Protein AF-A0A838MW37-F1 (afdb_monomer_lite)

Radius of gyration: 20.92 Å; chains: 1; bounding box: 50×25×62 Å

Foldseek 3Di:
DDPQLLLLLVQLVPHDWDDDPQWIWGADPPDRDIWIAGLVVRDIPDPVCVVPVDNGSNNSNVVNNVCVVVVHDDDDRDDDDDDDDPVVVVVVCVVCVVVVVVVD

Secondary structure (DSSP, 8-state):
--HHHHHHHHHHHHS--EEETTEEEEE-SSSS-EEEEETTTTEE-SHHHHHH-S--HHHHHHHHHHHHHTTPPPPPPPPPPP----HHHHHHHHHHHHHHHHT-

Structure (mmCIF, N/CA/C/O backbone):
data_AF-A0A838MW37-F1
#
_entry.id   AF-A0A838MW37-F1
#
loop_
_atom_site.group_PDB
_atom_site.id
_atom_site.type_symbol
_atom_site.label_atom_id
_atom_site.label_alt_id
_atom_site.label_comp_id
_atom_site.label_asym_id
_atom_site.label_entity_id
_atom_site.label_seq_id
_atom_site.pdbx_PDB_ins_code
_atom_site.Cartn_x
_atom_site.Cartn_y
_atom_site.Cartn_z
_atom_site.occupancy
_atom_site.B_iso_or_equiv
_atom_site.auth_seq_id
_atom_site.auth_comp_id
_atom_site.auth_asym_id
_atom_site.auth_atom_id
_atom_site.pdbx_PDB_model_num
ATOM 1 N N . MET A 1 1 ? -10.431 3.651 -13.393 1.00 61.78 1 MET A N 1
ATOM 2 C CA . MET A 1 1 ? -9.735 3.575 -12.095 1.00 61.78 1 MET A CA 1
ATOM 3 C C . MET A 1 1 ? -8.298 4.048 -12.240 1.00 61.78 1 MET A C 1
ATOM 5 O O . MET A 1 1 ? -7.720 3.890 -13.312 1.00 61.78 1 MET A O 1
ATOM 9 N N . ASN A 1 2 ? -7.735 4.672 -11.203 1.00 84.31 2 ASN A N 1
ATOM 10 C CA . ASN A 1 2 ? -6.337 5.134 -11.199 1.00 84.31 2 ASN A CA 1
ATOM 11 C C . ASN A 1 2 ? -5.386 4.006 -10.730 1.00 84.31 2 ASN A C 1
ATOM 13 O O . ASN A 1 2 ? -5.790 3.095 -10.015 1.00 84.31 2 ASN A O 1
ATOM 17 N N . SER A 1 3 ? -4.093 4.078 -11.067 1.00 87.75 3 SER A N 1
ATOM 18 C CA . SER A 1 3 ? -3.062 3.104 -10.660 1.00 87.75 3 SER A CA 1
ATOM 19 C C . SER A 1 3 ? -3.001 2.886 -9.140 1.00 87.75 3 SER A C 1
ATOM 21 O O . SER A 1 3 ? -2.748 1.771 -8.684 1.00 87.75 3 SER A O 1
ATOM 23 N N . ARG A 1 4 ? -3.249 3.931 -8.334 1.00 91.56 4 ARG A N 1
ATOM 24 C CA . ARG A 1 4 ? -3.287 3.831 -6.861 1.00 91.56 4 ARG A CA 1
ATOM 25 C C . ARG A 1 4 ? -4.495 3.043 -6.354 1.00 91.56 4 ARG A C 1
ATOM 27 O O . ARG A 1 4 ? -4.350 2.256 -5.425 1.00 91.56 4 ARG A O 1
ATOM 34 N N . GLU A 1 5 ? -5.642 3.244 -6.986 1.00 92.69 5 GLU A N 1
ATOM 35 C CA . GLU A 1 5 ? -6.912 2.602 -6.656 1.00 92.69 5 GLU A CA 1
ATOM 36 C C . GLU A 1 5 ? -6.869 1.108 -6.997 1.00 92.69 5 GLU A C 1
ATOM 38 O O . GLU A 1 5 ? -7.075 0.288 -6.107 1.00 92.69 5 GLU A O 1
ATOM 43 N N . ASN A 1 6 ? -6.443 0.745 -8.216 1.00 91.88 6 ASN A N 1
ATOM 44 C CA . ASN A 1 6 ? -6.265 -0.660 -8.621 1.00 91.88 6 ASN A CA 1
ATOM 45 C C . ASN A 1 6 ? -5.304 -1.402 -7.682 1.00 91.88 6 ASN A C 1
ATOM 47 O O . ASN A 1 6 ? -5.559 -2.523 -7.258 1.00 91.88 6 ASN A O 1
ATOM 51 N N . LYS A 1 7 ? -4.195 -0.758 -7.292 1.00 92.06 7 LYS A N 1
ATOM 52 C CA . LYS A 1 7 ? -3.267 -1.346 -6.315 1.00 92.06 7 LYS A CA 1
ATOM 53 C C . LYS A 1 7 ? -3.892 -1.493 -4.929 1.00 92.06 7 LYS A C 1
ATOM 55 O O . LYS A 1 7 ? -3.531 -2.425 -4.219 1.00 92.06 7 LYS A O 1
ATOM 60 N N . GLY A 1 8 ? -4.778 -0.583 -4.531 1.00 94.12 8 GLY A N 1
ATOM 61 C CA . GLY A 1 8 ? -5.534 -0.692 -3.285 1.00 94.12 8 GLY A CA 1
ATOM 62 C C . GLY A 1 8 ? -6.488 -1.884 -3.305 1.00 94.12 8 GLY A C 1
ATOM 63 O O . GLY A 1 8 ? -6.469 -2.688 -2.377 1.00 94.12 8 GLY A O 1
ATOM 64 N N . LEU A 1 9 ? -7.235 -2.051 -4.398 1.00 93.31 9 LEU A N 1
ATOM 65 C CA . LEU A 1 9 ? -8.122 -3.192 -4.633 1.00 93.31 9 LEU A CA 1
ATOM 66 C C . LEU A 1 9 ? -7.366 -4.529 -4.571 1.00 93.31 9 LEU A C 1
ATOM 68 O O . LEU A 1 9 ? -7.793 -5.459 -3.884 1.00 93.31 9 LEU A O 1
ATOM 72 N N . ALA A 1 10 ? -6.195 -4.597 -5.209 1.00 92.50 10 ALA A N 1
AT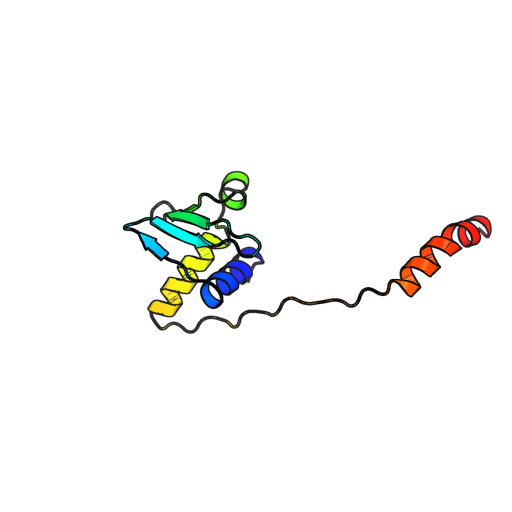OM 73 C CA . ALA A 1 10 ? -5.330 -5.770 -5.161 1.00 92.50 10 ALA A CA 1
ATOM 74 C C . ALA A 1 10 ? -4.851 -6.089 -3.731 1.00 92.50 10 ALA A C 1
ATOM 76 O O . ALA A 1 10 ? -4.803 -7.256 -3.350 1.00 92.50 10 ALA A O 1
ATOM 77 N N . ILE A 1 11 ? -4.512 -5.079 -2.918 1.00 94.00 11 ILE A N 1
ATOM 78 C CA . ILE A 1 11 ? -4.128 -5.286 -1.509 1.00 94.00 11 ILE A CA 1
ATOM 79 C C . ILE A 1 11 ? -5.324 -5.796 -0.695 1.00 94.00 11 ILE A C 1
ATOM 81 O O . ILE A 1 11 ? -5.174 -6.756 0.052 1.00 94.00 11 ILE A O 1
ATOM 85 N N . ALA A 1 12 ? -6.509 -5.203 -0.860 1.00 93.31 12 ALA A N 1
ATOM 86 C CA . ALA A 1 12 ? -7.717 -5.629 -0.149 1.00 93.31 12 ALA A CA 1
ATOM 87 C C . ALA A 1 12 ? -8.110 -7.084 -0.473 1.00 93.31 12 ALA A C 1
ATOM 89 O O . ALA A 1 12 ? -8.605 -7.814 0.388 1.00 93.31 12 ALA A O 1
ATOM 90 N N . SER A 1 13 ? -7.869 -7.509 -1.716 1.00 89.75 13 SER A N 1
ATOM 91 C CA . SER A 1 13 ? -8.201 -8.851 -2.205 1.00 89.75 13 SER A CA 1
ATOM 92 C C . SER A 1 13 ? -7.172 -9.905 -1.796 1.00 89.75 13 SER A C 1
ATOM 94 O O . SER A 1 13 ? -7.549 -11.008 -1.413 1.00 89.75 13 SER A O 1
ATOM 96 N N . ASN A 1 14 ? -5.879 -9.573 -1.856 1.00 89.00 14 ASN A N 1
ATOM 97 C CA . ASN A 1 14 ? -4.792 -10.549 -1.729 1.00 89.00 14 ASN A CA 1
ATOM 98 C C . ASN A 1 14 ? -4.058 -10.507 -0.383 1.00 89.00 14 ASN A C 1
ATOM 100 O O . ASN A 1 14 ? -3.088 -11.241 -0.196 1.00 89.00 14 ASN A O 1
ATOM 104 N N . SER A 1 15 ? -4.409 -9.603 0.532 1.00 89.94 15 SER A N 1
ATOM 105 C CA . SER A 1 15 ? -3.645 -9.406 1.765 1.00 89.94 15 SER A CA 1
ATOM 106 C C . SER A 1 15 ? -4.515 -9.253 3.002 1.00 89.94 15 SER A C 1
ATOM 108 O O . SER A 1 15 ? -5.618 -8.715 2.965 1.00 89.94 15 SER A O 1
ATOM 110 N N . GLU A 1 16 ? -3.962 -9.695 4.129 1.00 92.50 16 GLU A N 1
ATOM 111 C CA . GLU A 1 16 ? -4.593 -9.567 5.434 1.00 92.50 16 GLU A CA 1
ATOM 112 C C . GLU A 1 16 ? -4.314 -8.184 6.039 1.00 92.50 16 GLU A C 1
ATOM 114 O O . GLU A 1 16 ? -3.173 -7.815 6.371 1.00 92.50 16 GLU A O 1
ATOM 119 N N . ILE A 1 17 ? -5.390 -7.413 6.168 1.00 94.81 17 ILE A N 1
ATOM 120 C CA . ILE A 1 17 ? -5.413 -6.102 6.806 1.00 94.81 17 ILE A CA 1
ATOM 121 C C . ILE A 1 17 ? -5.952 -6.296 8.220 1.00 94.81 17 ILE A C 1
ATOM 123 O O . ILE A 1 17 ? -7.016 -6.878 8.409 1.00 94.81 17 ILE A O 1
ATOM 127 N N . THR A 1 18 ? -5.222 -5.792 9.211 1.00 94.88 18 THR A N 1
ATOM 128 C CA . THR A 1 18 ? -5.603 -5.900 10.623 1.00 94.88 18 THR A CA 1
ATOM 129 C C . THR A 1 18 ? -5.971 -4.530 11.180 1.00 94.88 18 THR A C 1
ATOM 131 O O . THR A 1 18 ? -5.482 -3.505 10.699 1.00 94.88 18 THR A O 1
ATOM 134 N N . ARG A 1 19 ? -6.840 -4.496 12.194 1.00 94.25 19 ARG A N 1
ATOM 135 C CA . ARG A 1 19 ? -7.299 -3.261 12.841 1.00 94.25 19 ARG A CA 1
ATOM 136 C C . ARG A 1 19 ? -7.068 -3.319 14.345 1.00 94.25 19 ARG A C 1
ATOM 138 O O . ARG A 1 19 ? -7.525 -4.247 15.003 1.00 94.25 19 ARG A O 1
ATOM 145 N N . GLU A 1 20 ? -6.441 -2.279 14.881 1.00 92.88 20 GLU A N 1
ATOM 146 C CA . GLU A 1 20 ? -6.224 -2.071 16.312 1.00 92.88 20 GLU A CA 1
ATOM 147 C C . GLU A 1 20 ? -6.827 -0.717 16.715 1.00 92.88 20 GLU A C 1
ATOM 149 O O . GLU A 1 20 ? -6.272 0.354 16.460 1.00 92.88 20 GLU A O 1
ATOM 154 N N . GLY A 1 21 ? -8.029 -0.751 17.300 1.00 90.81 21 GLY A N 1
ATOM 155 C CA . GLY A 1 21 ? -8.772 0.459 17.656 1.00 90.81 21 GLY A CA 1
ATOM 156 C C . GLY A 1 21 ? -9.128 1.303 16.427 1.00 90.81 21 GLY A C 1
ATOM 157 O O . GLY A 1 21 ? -9.989 0.919 15.629 1.00 90.81 21 GLY A O 1
ATOM 158 N N . ASN A 1 22 ? -8.484 2.464 16.287 1.00 91.00 22 ASN A N 1
ATOM 159 C CA . ASN A 1 22 ? -8.684 3.370 15.150 1.00 91.00 22 ASN A CA 1
ATOM 160 C C . ASN A 1 22 ? -7.602 3.265 14.063 1.00 91.00 22 ASN A C 1
ATOM 162 O O . ASN A 1 22 ? -7.724 3.886 13.007 1.00 91.00 22 ASN A O 1
ATOM 166 N N . ILE A 1 23 ? -6.547 2.492 14.320 1.00 95.19 23 ILE A N 1
ATOM 167 C CA . ILE A 1 23 ? -5.412 2.351 13.414 1.00 95.19 23 ILE A CA 1
ATOM 168 C C . ILE A 1 23 ? -5.546 1.034 12.658 1.00 95.19 23 ILE A C 1
ATOM 170 O O . ILE A 1 23 ? -5.752 -0.033 13.235 1.00 95.19 23 ILE A O 1
ATOM 174 N N . TRP A 1 24 ? -5.408 1.118 11.344 1.00 96.62 24 TRP A N 1
ATOM 175 C CA . TRP A 1 24 ? -5.378 -0.021 10.444 1.00 96.62 24 TRP A CA 1
ATOM 176 C C . TRP A 1 24 ? -3.945 -0.308 10.031 1.00 96.62 24 TRP A C 1
ATOM 178 O O . TRP A 1 24 ? -3.207 0.595 9.642 1.00 96.62 24 TRP A O 1
ATOM 188 N N . THR A 1 25 ? -3.560 -1.575 10.066 1.00 96.94 25 THR A N 1
ATOM 189 C CA . THR A 1 25 ? -2.242 -2.018 9.634 1.00 96.94 25 THR A CA 1
ATOM 190 C C . THR A 1 25 ? -2.364 -2.716 8.287 1.00 96.94 25 THR A C 1
ATOM 192 O O . THR A 1 25 ? -2.841 -3.849 8.194 1.00 96.94 25 THR A O 1
ATOM 195 N N . VAL A 1 26 ? -1.882 -2.046 7.241 1.00 97.00 26 VAL A N 1
ATOM 196 C CA . VAL A 1 26 ? -1.957 -2.507 5.850 1.00 97.00 26 VAL A CA 1
ATOM 197 C C . VAL A 1 26 ? -0.569 -2.945 5.370 1.00 97.00 26 VAL A C 1
ATOM 199 O O . VAL A 1 26 ? 0.387 -2.172 5.490 1.00 97.00 26 VAL A O 1
ATOM 202 N N . PRO A 1 27 ? -0.406 -4.160 4.820 1.00 96.69 27 PRO A N 1
ATOM 203 C CA . PRO A 1 27 ? 0.871 -4.599 4.273 1.00 96.69 27 PRO A CA 1
ATOM 204 C C . PRO A 1 27 ? 1.214 -3.908 2.947 1.00 96.69 27 PRO A C 1
ATOM 206 O O . PRO A 1 27 ? 0.356 -3.468 2.181 1.00 96.69 27 PRO A O 1
ATOM 209 N N . SER A 1 28 ? 2.510 -3.839 2.662 1.00 93.94 28 SER A N 1
ATOM 210 C CA . SER A 1 28 ? 3.037 -3.421 1.371 1.00 93.94 28 SER A CA 1
ATOM 211 C C . SER A 1 28 ? 2.819 -4.509 0.318 1.00 93.94 28 SER A C 1
ATOM 213 O O . SER A 1 28 ? 3.059 -5.684 0.559 1.00 93.94 28 SER A O 1
ATOM 215 N N . GLN A 1 29 ? 2.451 -4.106 -0.899 1.00 89.62 29 GLN A N 1
ATOM 216 C CA . GLN A 1 29 ? 2.283 -5.030 -2.030 1.00 89.62 29 GLN A CA 1
ATOM 217 C C . GLN A 1 29 ? 3.601 -5.676 -2.508 1.00 89.62 29 GLN A C 1
ATOM 219 O O . GLN A 1 29 ? 3.579 -6.728 -3.132 1.00 89.62 29 GLN A O 1
ATOM 224 N N . SER A 1 30 ? 4.748 -5.027 -2.283 1.00 87.44 30 SER A N 1
ATOM 225 C CA . SER A 1 30 ? 6.042 -5.443 -2.854 1.00 87.44 30 SER A CA 1
ATOM 226 C C . SER A 1 30 ? 7.107 -5.763 -1.807 1.00 87.44 30 SER A C 1
ATOM 228 O O . SER A 1 30 ? 8.244 -6.056 -2.161 1.00 87.44 30 SER A O 1
ATOM 230 N N . SER A 1 31 ? 6.789 -5.631 -0.521 1.00 91.50 31 SER A N 1
ATOM 231 C CA . SER A 1 31 ? 7.736 -5.859 0.570 1.00 91.50 31 SER A CA 1
ATOM 232 C C . SER A 1 31 ? 7.015 -6.371 1.810 1.00 91.50 31 SER A C 1
ATOM 234 O O . SER A 1 31 ? 5.803 -6.257 1.920 1.00 91.50 31 SER A O 1
ATOM 236 N N . SER A 1 32 ? 7.763 -6.883 2.785 1.00 92.12 32 SER A N 1
ATOM 237 C CA . SER A 1 32 ? 7.222 -7.321 4.080 1.00 92.12 32 SER A CA 1
ATOM 238 C C . SER A 1 32 ? 6.857 -6.168 5.029 1.00 92.12 32 SER A C 1
ATOM 240 O O . SER A 1 32 ? 6.438 -6.404 6.161 1.00 92.12 32 SER A O 1
ATOM 242 N N . LYS A 1 33 ? 7.028 -4.908 4.604 1.00 95.19 33 LYS A N 1
ATOM 243 C CA . LYS A 1 33 ? 6.717 -3.735 5.430 1.00 95.19 33 LYS A CA 1
ATOM 244 C C . LYS A 1 33 ? 5.209 -3.595 5.605 1.00 95.19 33 LYS A C 1
ATOM 246 O O . LYS A 1 33 ? 4.446 -3.861 4.679 1.00 95.19 33 LYS A O 1
ATOM 251 N N . ARG A 1 34 ? 4.793 -3.108 6.770 1.00 96.25 34 ARG A N 1
ATOM 252 C CA . ARG A 1 34 ? 3.402 -2.755 7.068 1.00 96.25 34 ARG A CA 1
ATOM 253 C C . ARG A 1 34 ? 3.313 -1.267 7.382 1.00 96.25 34 ARG A C 1
ATOM 255 O O . ARG A 1 34 ? 4.258 -0.689 7.917 1.00 96.25 34 ARG A O 1
ATOM 262 N N . TYR A 1 35 ? 2.194 -0.657 7.020 1.00 96.56 35 TYR A N 1
ATOM 263 C CA . TYR A 1 35 ? 1.937 0.765 7.194 1.00 96.56 35 TYR A CA 1
ATOM 264 C C . TYR A 1 35 ? 0.694 0.971 8.047 1.00 96.56 35 TYR A C 1
ATOM 266 O O . TYR A 1 35 ? -0.309 0.281 7.872 1.00 96.56 35 TYR A O 1
ATOM 274 N N . ALA A 1 36 ? 0.779 1.942 8.950 1.00 96.88 36 ALA A N 1
ATOM 275 C CA . ALA A 1 36 ? -0.332 2.380 9.770 1.00 96.88 36 ALA A CA 1
ATOM 276 C C . ALA A 1 36 ? -1.180 3.369 8.968 1.00 96.88 36 ALA A C 1
ATOM 278 O O . ALA A 1 36 ? -0.653 4.276 8.312 1.00 96.88 36 ALA A O 1
ATOM 279 N N . VAL A 1 37 ? -2.491 3.187 9.015 1.00 97.06 37 VAL A N 1
ATOM 280 C CA . VAL A 1 37 ? -3.466 4.033 8.341 1.00 97.06 37 VAL A CA 1
ATOM 281 C C . VAL A 1 37 ? -4.545 4.428 9.334 1.00 97.06 37 VAL A C 1
ATOM 283 O O . VAL A 1 37 ? -5.135 3.580 9.998 1.00 97.06 37 VAL A O 1
ATOM 286 N N . ASP A 1 38 ? -4.813 5.722 9.412 1.00 95.12 38 ASP A N 1
ATOM 287 C CA . ASP A 1 38 ? -5.914 6.286 10.177 1.00 95.12 38 ASP A CA 1
ATOM 288 C C . ASP A 1 38 ? -6.951 6.833 9.190 1.00 95.12 38 ASP A C 1
ATOM 290 O O . ASP A 1 38 ? -6.686 7.791 8.456 1.00 95.12 38 ASP A O 1
ATOM 294 N N . LEU A 1 39 ? -8.126 6.200 9.152 1.00 90.88 39 LEU A N 1
ATOM 295 C CA . LEU A 1 39 ? -9.224 6.608 8.273 1.00 90.88 39 LEU A CA 1
ATOM 296 C C . LEU A 1 39 ? -9.875 7.922 8.711 1.00 90.88 39 LEU A C 1
ATOM 298 O O . LEU A 1 39 ? -10.290 8.697 7.853 1.00 90.88 39 LEU A O 1
ATOM 302 N N . PHE A 1 40 ? -9.954 8.189 10.018 1.00 90.25 40 PHE A N 1
ATOM 303 C CA . PHE A 1 40 ? -10.556 9.423 10.529 1.00 90.25 40 PHE A CA 1
ATOM 304 C C . PHE A 1 40 ? -9.718 10.628 10.127 1.00 90.25 40 PHE A C 1
ATOM 306 O O . PHE A 1 40 ? -10.243 11.630 9.646 1.00 90.25 40 PHE A O 1
ATOM 313 N N . LEU A 1 41 ? -8.399 10.509 10.271 1.00 92.00 41 LEU A N 1
ATOM 314 C CA . LEU A 1 41 ? -7.467 11.557 9.868 1.00 92.00 41 LEU A CA 1
ATOM 315 C C . LEU A 1 41 ? -7.148 11.528 8.367 1.00 92.00 41 LEU A C 1
ATOM 317 O O . LEU A 1 41 ? -6.487 12.444 7.883 1.00 92.00 41 LEU A O 1
ATOM 321 N N . ASN A 1 42 ? -7.598 10.502 7.634 1.00 92.69 42 ASN A N 1
ATOM 322 C CA . ASN A 1 42 ? -7.204 10.216 6.251 1.00 92.69 42 ASN A CA 1
ATOM 323 C C . ASN A 1 42 ? -5.675 10.239 6.059 1.00 92.69 42 ASN A C 1
ATOM 325 O O . ASN A 1 42 ? -5.163 10.800 5.090 1.00 92.69 42 ASN A O 1
ATOM 329 N N . LYS A 1 43 ? -4.933 9.641 6.999 1.00 95.00 43 LYS A N 1
ATOM 330 C CA . LYS A 1 43 ? -3.463 9.630 7.008 1.00 95.00 43 LYS A CA 1
ATOM 331 C C . LYS A 1 43 ? -2.915 8.223 6.875 1.00 95.00 43 LYS A C 1
ATOM 333 O O . LYS A 1 43 ? -3.447 7.280 7.447 1.00 95.00 43 LYS A O 1
ATOM 338 N N . CYS A 1 44 ? -1.800 8.096 6.164 1.00 96.31 44 CYS A N 1
ATOM 339 C CA . CYS A 1 44 ? -1.045 6.853 6.059 1.00 96.31 44 CYS A CA 1
ATOM 340 C C . CYS A 1 44 ? 0.436 7.107 6.357 1.00 96.31 44 CYS A C 1
ATOM 342 O O . CYS A 1 44 ? 0.983 8.126 5.945 1.00 96.31 44 CYS A O 1
ATOM 344 N N . SER A 1 45 ? 1.101 6.164 7.029 1.00 96.88 45 SER A N 1
ATOM 345 C CA . SER A 1 45 ? 2.540 6.229 7.317 1.00 96.88 45 SER A CA 1
ATOM 346 C C . SER A 1 45 ? 3.442 5.833 6.137 1.00 96.88 45 SER A C 1
ATOM 348 O O . SER A 1 45 ? 4.653 5.685 6.307 1.00 96.88 45 SER A O 1
ATOM 350 N N . CYS A 1 46 ? 2.887 5.610 4.941 1.00 95.69 46 CYS A N 1
ATOM 351 C CA . CYS A 1 46 ? 3.677 5.209 3.782 1.00 95.69 46 CYS A CA 1
ATOM 352 C C . CYS A 1 46 ? 4.394 6.398 3.108 1.00 95.69 46 CYS A C 1
ATOM 354 O O . CYS A 1 46 ? 3.876 7.516 3.124 1.00 95.69 46 CYS A O 1
ATOM 356 N N . PRO A 1 47 ? 5.535 6.156 2.432 1.00 95.00 47 PRO A N 1
ATOM 357 C CA . PRO A 1 47 ? 6.270 7.208 1.723 1.00 95.00 47 PRO A CA 1
ATOM 358 C C . PRO A 1 47 ? 5.440 7.938 0.653 1.00 95.00 47 PRO A C 1
ATOM 360 O O . PRO A 1 47 ? 5.480 9.157 0.585 1.00 95.00 47 PRO A O 1
ATOM 363 N N . ASP A 1 48 ? 4.613 7.213 -0.115 1.00 93.44 48 ASP A N 1
ATOM 364 C CA . ASP A 1 48 ? 3.744 7.799 -1.160 1.00 93.44 48 ASP A CA 1
ATOM 365 C C . ASP A 1 48 ? 2.791 8.861 -0.586 1.00 93.44 48 ASP A C 1
ATOM 367 O O . ASP A 1 48 ? 2.567 9.895 -1.211 1.00 93.44 48 ASP A O 1
ATOM 371 N N . PHE A 1 49 ? 2.267 8.641 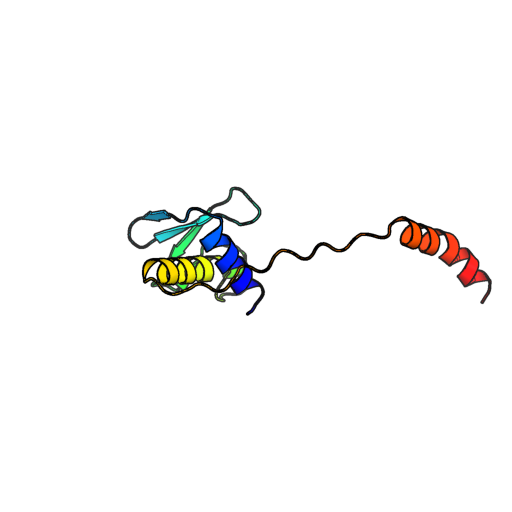0.626 1.00 95.31 49 PHE A N 1
ATOM 372 C CA . PHE A 1 49 ? 1.429 9.627 1.306 1.00 95.31 49 PHE A CA 1
ATOM 373 C C . PHE A 1 49 ? 2.254 10.801 1.843 1.00 95.31 49 PHE A C 1
ATOM 375 O O . PHE A 1 49 ? 1.819 11.942 1.728 1.00 95.31 49 PHE A O 1
ATOM 382 N N . ALA A 1 50 ? 3.439 10.540 2.400 1.00 94.44 50 ALA A N 1
ATOM 383 C CA . ALA A 1 50 ? 4.318 11.588 2.917 1.00 94.44 50 ALA A CA 1
ATOM 384 C C . ALA A 1 50 ? 4.778 12.566 1.820 1.00 94.44 50 ALA A C 1
ATOM 386 O O . ALA A 1 50 ? 4.865 13.763 2.072 1.00 94.44 50 ALA A O 1
ATOM 387 N N . GLU A 1 51 ? 5.035 12.066 0.611 1.00 94.00 51 GLU A N 1
ATOM 388 C CA . GLU A 1 51 ? 5.498 12.875 -0.522 1.00 94.00 51 GLU A CA 1
ATOM 389 C C . GLU A 1 51 ? 4.360 13.621 -1.227 1.00 94.00 51 GLU A C 1
ATOM 391 O O . GLU A 1 51 ? 4.525 14.777 -1.609 1.00 94.00 51 GLU A O 1
ATOM 396 N N . ASN A 1 52 ? 3.205 12.974 -1.410 1.00 90.94 52 ASN A N 1
ATOM 397 C CA . ASN A 1 52 ? 2.134 13.514 -2.253 1.00 90.94 52 ASN A CA 1
ATOM 398 C C . ASN A 1 52 ? 0.963 14.112 -1.461 1.00 90.94 52 ASN A C 1
ATOM 400 O O . ASN A 1 52 ? 0.150 14.820 -2.049 1.00 90.94 52 ASN A O 1
ATOM 404 N N . ALA A 1 53 ? 0.826 13.796 -0.167 1.00 89.81 53 ALA A N 1
ATOM 405 C CA . ALA A 1 53 ? -0.314 14.163 0.686 1.00 89.81 53 ALA A CA 1
ATOM 406 C C . ALA A 1 53 ? -1.699 13.840 0.074 1.00 89.81 53 ALA A C 1
ATOM 408 O O . ALA A 1 53 ? -2.706 14.475 0.382 1.00 89.81 53 ALA A O 1
ATOM 409 N N . GLN A 1 54 ? -1.752 12.838 -0.807 1.00 90.69 54 GLN A N 1
ATOM 410 C CA . GLN A 1 54 ? -2.948 12.373 -1.512 1.00 90.69 54 GLN A CA 1
ATOM 411 C C . GLN A 1 54 ? -3.322 10.958 -1.065 1.00 90.69 54 GLN A C 1
ATOM 413 O O . GLN A 1 54 ? -2.498 10.242 -0.494 1.00 90.69 54 GLN A O 1
ATOM 418 N N . ARG A 1 55 ? -4.553 10.518 -1.371 1.00 92.94 55 ARG A N 1
ATOM 419 C CA . ARG A 1 55 ? -5.001 9.141 -1.097 1.00 92.94 55 ARG A CA 1
ATOM 420 C C . ARG A 1 55 ? -4.043 8.136 -1.745 1.00 92.94 55 ARG A C 1
ATOM 422 O O . ARG A 1 55 ? -3.947 8.028 -2.967 1.00 92.94 55 ARG A O 1
ATOM 429 N N . CYS A 1 56 ? -3.306 7.421 -0.902 1.00 95.62 56 CYS A N 1
ATOM 430 C CA . CYS A 1 56 ? -2.383 6.380 -1.323 1.00 95.62 56 CYS A CA 1
ATOM 431 C C . CYS A 1 56 ? -3.123 5.047 -1.494 1.00 95.62 56 CYS A C 1
ATOM 433 O O . CYS A 1 56 ? -4.258 4.871 -1.043 1.00 95.62 56 CYS A O 1
ATOM 435 N N . LYS A 1 57 ? -2.446 4.055 -2.077 1.00 95.31 57 LYS A N 1
ATOM 436 C CA . LYS A 1 57 ? -3.009 2.705 -2.258 1.00 95.31 57 LYS A CA 1
ATOM 437 C C . LYS A 1 57 ? -3.494 2.043 -0.957 1.00 95.31 57 LYS A C 1
ATOM 439 O O . LYS A 1 57 ? -4.410 1.237 -1.006 1.00 95.31 57 LYS A O 1
ATOM 444 N N . HIS A 1 58 ? -2.910 2.372 0.200 1.00 96.44 58 HIS A N 1
ATOM 445 C CA . HIS A 1 58 ? -3.302 1.766 1.481 1.00 96.44 58 HIS A CA 1
ATOM 446 C C . HIS A 1 58 ? -4.621 2.331 2.023 1.00 96.44 58 HIS A C 1
ATOM 448 O O . HIS A 1 58 ? -5.393 1.583 2.610 1.00 96.44 58 HIS A O 1
ATOM 454 N N . LEU A 1 59 ? -4.899 3.622 1.796 1.00 96.12 59 LEU A N 1
ATOM 455 C CA . LEU A 1 59 ? -6.201 4.215 2.122 1.00 96.12 59 LEU A CA 1
ATOM 456 C C . LEU A 1 59 ? -7.298 3.569 1.268 1.00 96.12 59 LEU A C 1
ATOM 458 O O . LEU A 1 59 ? -8.290 3.098 1.811 1.00 96.12 59 LEU A O 1
ATOM 462 N N . HIS A 1 60 ? -7.057 3.442 -0.041 1.00 95.50 60 HIS A N 1
ATOM 463 C CA . HIS A 1 60 ? -7.969 2.733 -0.940 1.00 95.50 60 HIS A CA 1
ATOM 464 C C . HIS A 1 60 ? -8.167 1.266 -0.550 1.00 95.50 60 HIS A C 1
ATOM 466 O O . HIS A 1 60 ? -9.284 0.768 -0.593 1.00 95.50 60 HIS A O 1
ATOM 472 N N . ALA A 1 61 ? -7.110 0.568 -0.125 1.00 95.88 61 ALA A N 1
ATOM 473 C CA . ALA A 1 61 ? -7.225 -0.823 0.307 1.00 95.88 61 ALA A CA 1
ATOM 474 C C . ALA A 1 61 ? -8.217 -0.997 1.467 1.00 95.88 61 ALA A C 1
ATOM 476 O O . ALA A 1 61 ? -8.985 -1.955 1.480 1.00 95.88 61 ALA A O 1
ATOM 477 N N . ILE A 1 62 ? -8.237 -0.064 2.420 1.00 95.75 62 ILE A N 1
ATOM 478 C CA . ILE A 1 62 ? -9.180 -0.128 3.539 1.00 95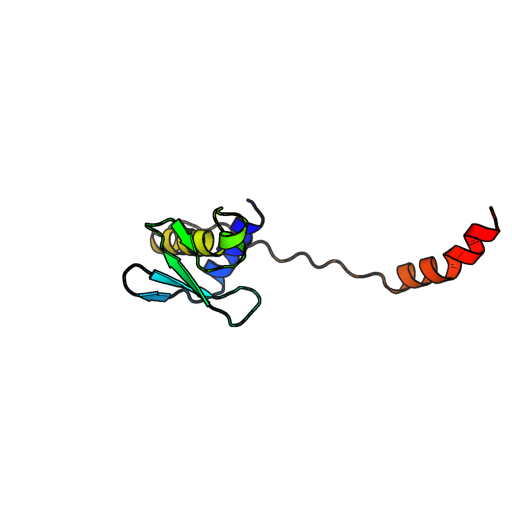.75 62 ILE A CA 1
ATOM 479 C C . ILE A 1 62 ? -10.591 0.265 3.095 1.00 95.75 62 ILE A C 1
ATOM 481 O O . ILE A 1 62 ? -11.552 -0.352 3.539 1.00 95.75 62 ILE A O 1
ATOM 485 N N . GLU A 1 63 ? -10.742 1.240 2.197 1.00 94.06 63 GLU A N 1
ATOM 486 C CA . GLU A 1 63 ? -12.053 1.564 1.615 1.00 94.06 63 GLU A CA 1
ATOM 487 C C . GLU A 1 63 ? -12.677 0.343 0.932 1.00 94.06 63 GLU A C 1
ATOM 489 O O . GLU A 1 63 ? -13.829 0.013 1.203 1.00 94.06 63 GLU A O 1
ATOM 494 N N . PHE A 1 64 ? -11.903 -0.367 0.108 1.00 94.50 64 PHE A N 1
ATOM 495 C CA . PHE A 1 64 ? -12.358 -1.592 -0.548 1.00 94.50 64 PHE A CA 1
ATOM 496 C C . PHE A 1 64 ? -12.615 -2.729 0.444 1.00 94.50 64 PHE A C 1
ATOM 498 O O . PHE A 1 64 ? -13.568 -3.485 0.272 1.00 94.50 64 PHE A O 1
ATOM 505 N N . LEU A 1 65 ? -11.816 -2.840 1.508 1.00 94.25 65 LEU A N 1
ATOM 506 C CA . LEU A 1 65 ? -12.079 -3.797 2.581 1.00 94.25 65 LEU A CA 1
ATOM 507 C C . LEU A 1 65 ? -13.444 -3.539 3.232 1.00 94.25 65 LEU A C 1
ATOM 509 O O . LEU A 1 65 ? -14.239 -4.465 3.360 1.00 94.25 65 LEU A O 1
ATOM 513 N N . LEU A 1 66 ? -13.736 -2.284 3.580 1.00 93.31 66 LEU A N 1
ATOM 514 C CA . LEU A 1 66 ? -15.007 -1.890 4.190 1.00 93.31 66 LEU A CA 1
ATOM 515 C C . LEU A 1 66 ? -16.191 -2.072 3.233 1.00 93.31 66 LEU A C 1
ATOM 517 O O . LEU A 1 66 ? -17.259 -2.496 3.663 1.00 93.31 66 LEU A O 1
ATOM 521 N N . GLN A 1 67 ? -16.010 -1.786 1.941 1.00 92.50 67 GLN A N 1
ATOM 522 C CA . GLN A 1 67 ? -17.022 -2.058 0.913 1.00 92.50 67 GLN A CA 1
ATOM 523 C C . GLN A 1 67 ? -17.312 -3.560 0.792 1.00 92.50 67 GLN A C 1
ATOM 525 O O . GLN A 1 67 ? -18.468 -3.965 0.711 1.00 92.50 67 GLN A O 1
ATOM 530 N N . ARG A 1 68 ? -16.278 -4.404 0.840 1.00 90.50 68 ARG A N 1
ATOM 531 C CA . ARG A 1 68 ? -16.451 -5.861 0.850 1.00 90.50 68 ARG A CA 1
ATOM 532 C C . ARG A 1 68 ? -17.190 -6.333 2.098 1.00 90.50 68 ARG A C 1
ATOM 534 O O . ARG A 1 68 ? -18.079 -7.170 2.001 1.00 90.50 68 ARG A O 1
ATOM 541 N N . GLU A 1 69 ? -16.825 -5.806 3.265 1.00 89.81 69 GLU A N 1
ATOM 542 C CA . GLU A 1 69 ? -17.471 -6.137 4.541 1.00 89.81 69 GLU A CA 1
ATOM 543 C C . GLU A 1 69 ? -18.938 -5.690 4.590 1.00 89.81 69 GLU A C 1
ATOM 545 O O . GLU A 1 69 ? -19.760 -6.372 5.198 1.00 89.81 69 GLU A O 1
ATOM 550 N N . SER A 1 70 ? -19.296 -4.594 3.913 1.00 92.06 70 SER A N 1
ATOM 551 C CA . SER A 1 70 ? -20.688 -4.149 3.786 1.00 92.06 70 SER A CA 1
ATOM 552 C C . SER A 1 70 ? -21.505 -4.938 2.755 1.00 92.06 70 SER A C 1
ATOM 554 O O . SER A 1 70 ? -22.700 -4.683 2.608 1.00 92.06 70 SER A O 1
ATOM 556 N N . GLY A 1 71 ? -20.892 -5.905 2.064 1.00 89.00 71 GLY A N 1
ATOM 557 C CA . GLY A 1 71 ? -21.546 -6.745 1.062 1.00 89.00 71 GLY A CA 1
ATO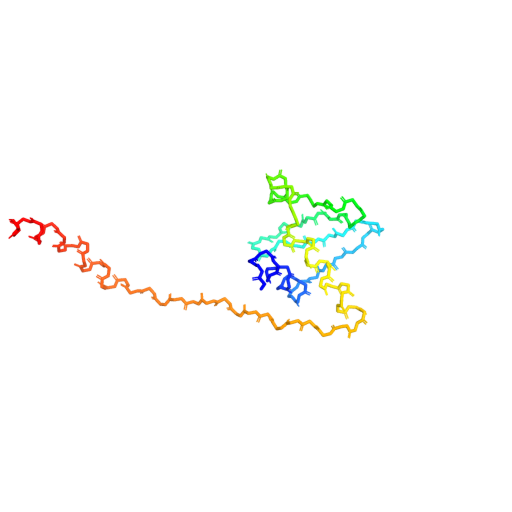M 558 C C . GLY A 1 71 ? -21.652 -6.108 -0.325 1.00 89.00 71 GLY A C 1
ATOM 559 O O . GLY A 1 71 ? -22.412 -6.605 -1.154 1.00 89.00 71 GLY A O 1
ATOM 560 N N . LEU A 1 72 ? -20.920 -5.022 -0.596 1.00 86.62 72 LEU A N 1
ATOM 561 C CA . LEU A 1 72 ? -20.828 -4.466 -1.944 1.00 86.62 72 LEU A CA 1
ATOM 562 C C . LEU A 1 72 ? -19.922 -5.338 -2.814 1.00 86.62 72 LEU A C 1
ATOM 564 O O . LEU A 1 72 ? -18.852 -5.782 -2.387 1.00 86.62 72 LEU A O 1
ATOM 568 N N . GLU A 1 73 ? -20.336 -5.544 -4.063 1.00 83.88 73 GLU A N 1
ATOM 569 C CA . GLU A 1 73 ? -19.491 -6.206 -5.048 1.00 83.88 73 GLU A CA 1
ATOM 570 C C . GLU A 1 73 ? -18.289 -5.323 -5.377 1.00 83.88 73 GLU A C 1
ATOM 572 O O . GLU A 1 73 ? -18.421 -4.171 -5.801 1.00 83.88 73 GLU A O 1
ATOM 577 N N . LEU A 1 74 ? -17.099 -5.882 -5.167 1.00 80.50 74 LEU A N 1
ATOM 578 C CA . LEU A 1 74 ? -15.864 -5.240 -5.566 1.00 80.50 74 LEU A CA 1
ATOM 579 C C . LEU A 1 74 ? -15.631 -5.427 -7.071 1.00 80.50 74 LEU A C 1
ATOM 581 O O . LEU A 1 74 ? -15.916 -6.498 -7.614 1.00 80.50 74 LEU A O 1
ATOM 585 N N . PRO A 1 75 ? -15.062 -4.421 -7.751 1.00 82.56 75 PRO A N 1
ATOM 586 C CA . PRO A 1 75 ? -14.606 -4.581 -9.122 1.00 82.56 75 PRO A CA 1
ATOM 587 C C . PRO A 1 75 ? -13.541 -5.681 -9.212 1.00 82.56 75 PRO A C 1
ATOM 589 O O . PRO A 1 75 ? -12.819 -5.950 -8.251 1.00 82.56 75 PRO A O 1
ATOM 592 N N . ALA A 1 76 ? -13.443 -6.326 -10.374 1.00 80.31 76 ALA A N 1
ATOM 593 C CA . ALA A 1 76 ? -12.434 -7.353 -10.604 1.00 80.31 76 ALA A CA 1
ATOM 594 C C . ALA A 1 76 ? -11.021 -6.744 -10.597 1.00 80.31 76 ALA A C 1
ATOM 596 O O . ALA A 1 76 ? -10.788 -5.703 -11.214 1.00 80.31 76 ALA A O 1
ATOM 597 N N . ASP A 1 77 ? -10.078 -7.412 -9.927 1.00 77.25 77 ASP A N 1
ATOM 598 C CA . ASP A 1 77 ? -8.663 -7.039 -9.972 1.00 77.25 77 ASP A CA 1
ATOM 599 C C . ASP A 1 77 ? -8.109 -7.273 -11.387 1.00 77.25 77 ASP A C 1
ATOM 601 O O . ASP A 1 77 ? -8.257 -8.356 -11.963 1.00 77.25 77 ASP A O 1
ATOM 605 N N . GLU A 1 78 ? -7.484 -6.250 -11.969 1.00 78.69 78 GLU A N 1
ATOM 606 C CA . GLU A 1 78 ? -6.898 -6.351 -13.302 1.00 78.69 78 GLU A CA 1
ATOM 607 C C . GLU A 1 78 ? -5.524 -7.032 -13.212 1.00 78.69 78 GLU A C 1
ATOM 609 O O . GLU A 1 78 ? -4.614 -6.513 -12.552 1.00 78.69 78 GLU A O 1
ATOM 614 N N . PRO A 1 79 ? -5.302 -8.161 -13.912 1.00 74.44 79 PRO A N 1
ATOM 615 C CA . PRO A 1 79 ? -4.019 -8.837 -13.861 1.00 74.44 79 PRO A CA 1
ATOM 616 C C . PRO A 1 79 ? -2.913 -7.949 -14.432 1.00 74.44 79 PRO A C 1
ATOM 618 O O . PRO A 1 79 ? -3.075 -7.232 -15.427 1.00 74.44 79 PRO A O 1
ATOM 621 N N . ARG A 1 80 ? -1.731 -8.037 -13.818 1.00 74.38 80 ARG A N 1
ATOM 622 C CA . ARG A 1 80 ? -0.550 -7.310 -14.282 1.00 74.38 80 ARG A CA 1
ATOM 623 C C . ARG A 1 80 ? -0.205 -7.740 -15.707 1.00 74.38 80 ARG A C 1
ATOM 625 O O . ARG A 1 80 ? 0.158 -8.890 -15.941 1.00 74.38 80 ARG A O 1
ATOM 632 N N . ARG A 1 81 ? -0.235 -6.791 -16.645 1.00 81.38 81 ARG A N 1
ATOM 633 C CA . ARG A 1 81 ? 0.220 -7.024 -18.022 1.00 81.38 81 ARG A CA 1
ATOM 634 C C . ARG A 1 81 ? 1.711 -7.362 -18.026 1.00 81.38 81 ARG A C 1
ATOM 636 O O . ARG A 1 81 ? 2.528 -6.569 -17.552 1.00 81.38 81 ARG A O 1
ATOM 643 N N . THR A 1 82 ? 2.062 -8.522 -18.566 1.00 81.56 82 THR A N 1
ATOM 644 C CA . THR A 1 82 ? 3.442 -8.912 -18.862 1.00 81.56 82 THR A CA 1
ATOM 645 C C . THR A 1 82 ? 3.674 -8.763 -20.362 1.00 81.56 82 THR A C 1
ATOM 647 O O . THR A 1 82 ? 2.883 -9.233 -21.175 1.00 81.56 82 THR A O 1
ATOM 650 N N . TYR A 1 83 ? 4.746 -8.068 -20.739 1.00 84.56 83 TYR A N 1
ATOM 651 C CA . TYR A 1 83 ? 5.137 -7.909 -22.139 1.00 84.56 83 TYR A CA 1
ATOM 652 C C . TYR A 1 83 ? 6.391 -8.749 -22.396 1.00 84.56 83 TYR A C 1
ATOM 654 O O . TYR A 1 83 ? 7.360 -8.612 -21.638 1.00 84.56 83 TYR A O 1
ATOM 662 N N . PRO A 1 84 ? 6.402 -9.619 -23.422 1.00 84.69 84 PRO A N 1
ATOM 663 C CA . PRO A 1 84 ? 7.589 -10.390 -23.758 1.00 84.69 84 PRO A CA 1
ATOM 664 C C . PRO A 1 84 ? 8.710 -9.444 -24.205 1.00 84.69 84 PRO A C 1
ATOM 666 O O . PRO A 1 84 ? 8.520 -8.598 -25.078 1.00 84.69 84 PRO A O 1
ATOM 669 N N . GLN A 1 85 ? 9.886 -9.586 -23.596 1.00 88.19 85 GLN A N 1
ATOM 670 C CA . GLN A 1 85 ? 11.071 -8.805 -23.948 1.00 88.19 85 GLN A CA 1
ATOM 671 C C . GLN A 1 85 ? 11.770 -9.461 -25.143 1.00 88.19 85 GLN A C 1
ATOM 673 O O . GLN A 1 85 ? 12.269 -10.583 -25.041 1.00 88.19 85 GLN A O 1
ATOM 678 N N . LYS A 1 86 ? 11.818 -8.771 -26.285 1.00 90.25 86 LYS A N 1
ATOM 679 C CA . LYS A 1 86 ? 12.495 -9.252 -27.497 1.00 90.25 86 LYS A CA 1
ATOM 680 C C . LYS A 1 86 ? 13.996 -8.937 -27.473 1.00 90.25 86 LYS A C 1
ATOM 682 O O . LYS A 1 86 ? 14.497 -8.155 -28.278 1.00 90.25 86 LYS A O 1
ATOM 687 N N . TRP A 1 87 ? 14.724 -9.569 -26.554 1.00 88.56 87 TRP A N 1
ATOM 688 C CA . TRP A 1 87 ? 16.158 -9.315 -26.354 1.00 88.56 87 TRP A CA 1
ATOM 689 C C . TRP A 1 87 ? 17.010 -9.518 -27.610 1.00 88.56 87 TRP A C 1
ATOM 691 O O . TRP A 1 87 ? 17.968 -8.784 -27.822 1.00 88.56 87 TRP A O 1
ATOM 701 N N . HIS A 1 88 ? 16.653 -10.483 -28.461 1.00 88.31 88 HIS A N 1
ATOM 702 C CA . HIS A 1 88 ? 17.388 -10.746 -29.697 1.00 88.31 88 HIS A CA 1
ATOM 703 C C . HIS A 1 88 ? 17.317 -9.570 -30.686 1.00 88.31 88 HIS A C 1
ATOM 705 O O . HIS A 1 88 ? 18.354 -9.119 -31.162 1.00 88.31 88 HIS A O 1
ATOM 711 N N . GLU A 1 89 ? 16.117 -9.034 -30.945 1.00 87.94 89 GLU A N 1
ATOM 712 C CA . GLU A 1 89 ? 15.930 -7.865 -31.822 1.00 87.94 89 GLU A CA 1
ATOM 713 C C . GLU A 1 89 ? 16.615 -6.618 -31.241 1.00 87.94 89 GLU A C 1
ATOM 715 O O . GLU A 1 89 ? 17.284 -5.889 -31.969 1.00 87.94 89 GLU A O 1
ATOM 720 N N . TYR A 1 90 ? 16.508 -6.411 -29.923 1.00 85.88 90 TYR A N 1
ATOM 721 C CA . TYR A 1 90 ? 17.176 -5.311 -29.220 1.00 85.88 90 TYR A CA 1
ATOM 722 C C . TYR A 1 90 ? 18.707 -5.374 -29.372 1.00 85.88 90 TYR A C 1
ATOM 724 O O . TYR A 1 90 ? 19.333 -4.402 -29.793 1.00 85.88 90 TYR A O 1
ATOM 732 N N . ASN A 1 91 ? 19.307 -6.540 -29.112 1.00 89.25 91 ASN A N 1
ATOM 733 C CA . ASN A 1 91 ? 20.753 -6.736 -29.236 1.00 89.25 91 ASN A CA 1
ATOM 734 C C . ASN A 1 91 ? 21.236 -6.565 -30.684 1.00 89.25 91 ASN A C 1
ATOM 736 O O . ASN A 1 91 ? 22.308 -6.008 -30.907 1.00 89.25 91 ASN A O 1
ATOM 740 N N . LEU A 1 92 ? 20.454 -7.028 -31.668 1.00 87.62 92 LEU A N 1
ATOM 741 C CA . LEU A 1 92 ? 20.760 -6.846 -33.090 1.00 87.62 92 LEU A CA 1
ATOM 742 C C . LEU A 1 92 ? 20.727 -5.377 -33.518 1.00 87.62 92 LEU A C 1
ATOM 744 O O . LEU A 1 92 ? 21.556 -4.965 -34.327 1.00 87.62 92 LEU A O 1
ATOM 748 N N . ALA A 1 93 ? 19.781 -4.586 -33.012 1.00 82.94 93 ALA A N 1
ATOM 749 C CA . ALA A 1 93 ? 19.749 -3.154 -33.288 1.00 82.94 93 ALA A CA 1
ATOM 750 C C . ALA A 1 93 ? 20.996 -2.464 -32.708 1.00 82.94 93 ALA A C 1
ATOM 752 O O . ALA A 1 93 ? 21.695 -1.757 -33.430 1.00 82.94 93 ALA A O 1
ATOM 753 N N . GLN A 1 94 ? 21.331 -2.756 -31.448 1.00 80.56 94 GLN A N 1
ATOM 754 C CA . GLN A 1 94 ? 22.428 -2.105 -30.727 1.00 80.56 94 GLN A CA 1
ATOM 755 C C . GLN A 1 94 ? 23.821 -2.402 -31.322 1.00 80.56 94 GLN A C 1
ATOM 757 O O . GLN A 1 94 ? 24.709 -1.553 -31.287 1.00 80.56 94 GLN A O 1
ATOM 762 N N . THR A 1 95 ? 24.044 -3.588 -31.900 1.00 82.75 95 THR A N 1
ATOM 763 C CA . THR A 1 95 ? 25.324 -3.927 -32.555 1.00 82.75 95 THR A CA 1
ATOM 764 C C . THR A 1 95 ? 25.464 -3.326 -33.952 1.00 82.75 95 THR A C 1
ATOM 766 O O . THR A 1 95 ? 26.576 -3.001 -34.369 1.00 82.75 95 THR A O 1
ATOM 769 N N . ASN A 1 96 ? 24.351 -3.145 -34.666 1.00 80.00 96 ASN A N 1
ATOM 770 C CA . ASN A 1 96 ? 24.348 -2.637 -36.038 1.00 80.00 96 ASN A CA 1
ATOM 771 C C . ASN A 1 96 ? 24.170 -1.116 -36.130 1.00 80.00 96 ASN A C 1
ATOM 773 O O . ASN A 1 96 ? 24.370 -0.555 -37.205 1.00 80.00 96 ASN A O 1
ATOM 777 N N . GLU A 1 97 ? 23.831 -0.437 -35.030 1.00 76.25 97 GLU A N 1
ATOM 778 C CA . GLU A 1 97 ? 23.650 1.020 -34.985 1.00 76.25 97 GLU A CA 1
ATOM 779 C C . GLU A 1 97 ? 24.863 1.780 -35.530 1.00 76.25 97 GLU A C 1
ATOM 781 O O . GLU A 1 97 ? 24.714 2.628 -36.406 1.00 76.25 97 GLU A O 1
ATOM 786 N N . LYS A 1 98 ? 26.077 1.442 -35.073 1.00 75.94 98 LYS A N 1
ATOM 787 C CA . LYS A 1 98 ? 27.304 2.114 -35.531 1.00 75.94 98 LYS A CA 1
ATOM 788 C C . LYS A 1 98 ? 27.564 1.887 -37.021 1.00 75.94 98 LYS A C 1
ATOM 790 O O . LYS A 1 98 ? 27.978 2.814 -37.707 1.00 75.94 98 LYS A O 1
ATOM 795 N N . ALA A 1 99 ? 27.339 0.665 -37.503 1.00 78.25 99 ALA A N 1
ATOM 796 C CA . ALA A 1 99 ? 27.524 0.329 -38.911 1.00 78.25 99 ALA A CA 1
ATOM 797 C C . ALA A 1 99 ? 26.547 1.122 -39.789 1.00 78.25 99 ALA A C 1
ATOM 799 O O . ALA A 1 99 ? 26.975 1.78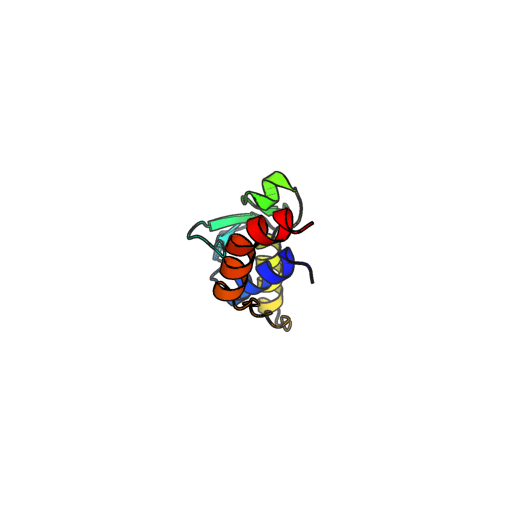1 -40.727 1.00 78.25 99 ALA A O 1
ATOM 800 N N . ARG A 1 100 ? 25.264 1.159 -39.412 1.00 77.81 100 ARG A N 1
ATOM 801 C CA . ARG A 1 100 ? 24.235 1.918 -40.136 1.00 77.81 100 ARG A CA 1
ATOM 802 C C . ARG A 1 100 ? 24.428 3.432 -40.072 1.00 77.81 100 ARG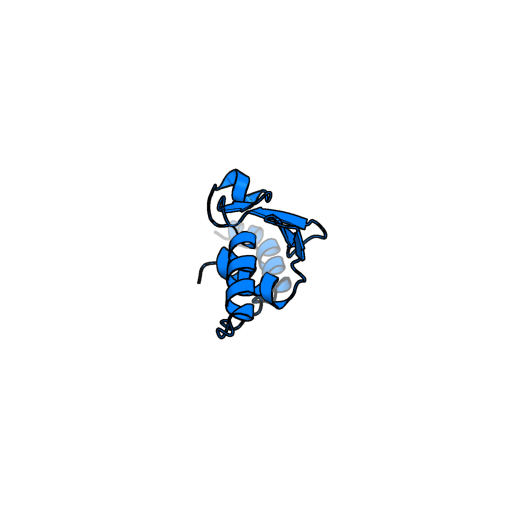 A C 1
ATOM 804 O O . ARG A 1 100 ? 24.109 4.113 -41.035 1.00 77.81 100 ARG A O 1
ATOM 811 N N . PHE A 1 101 ? 24.936 3.969 -38.962 1.00 77.81 101 PHE A N 1
ATOM 812 C CA . PHE A 1 101 ? 25.223 5.402 -38.837 1.00 77.81 101 PHE A CA 1
ATOM 813 C C . PHE A 1 101 ? 26.366 5.854 -39.755 1.00 77.81 101 PHE A C 1
ATOM 815 O O . PHE A 1 101 ? 26.328 6.963 -40.267 1.00 77.81 101 PHE A O 1
ATOM 822 N N . LEU A 1 102 ? 27.373 5.003 -39.971 1.00 80.31 102 LEU A N 1
ATOM 823 C CA . LEU A 1 102 ? 28.507 5.292 -40.858 1.00 80.31 102 LEU A CA 1
ATOM 824 C C . LEU A 1 102 ? 28.173 5.142 -42.355 1.00 80.31 102 LEU A C 1
ATOM 826 O O . LEU A 1 102 ? 28.985 5.532 -43.188 1.00 80.31 102 LEU A O 1
ATOM 830 N N . GLU A 1 103 ? 27.017 4.564 -42.691 1.00 78.81 103 GLU A N 1
ATOM 831 C CA . GLU A 1 103 ? 26.502 4.440 -44.065 1.00 78.81 103 GLU A CA 1
ATOM 832 C C . GLU A 1 103 ? 25.662 5.657 -44.520 1.00 78.81 103 GLU A C 1
ATOM 834 O O . GLU A 1 103 ? 25.227 5.687 -45.672 1.00 78.81 103 GLU A O 1
ATOM 839 N N . LEU A 1 104 ? 25.427 6.641 -43.639 1.00 64.88 104 LEU A N 1
ATOM 840 C CA . LEU A 1 104 ? 24.724 7.907 -43.915 1.00 64.88 104 LEU A CA 1
ATOM 841 C C . LEU A 1 104 ? 25.698 9.032 -44.288 1.00 64.88 104 LEU A C 1
ATOM 843 O O . LEU A 1 104 ? 25.309 9.856 -45.148 1.00 64.88 104 LEU A O 1
#

Sequence (104 aa):
MNSRENKGLAIASNSEITREGNIWTVPSQSSSKRYAVDLFLNKCSCPDFAENAQRCKHLHAIEFLLQRESGLELPADEPRRTYPQKWHEYNLAQTNEKARFLEL

pLDDT: mean 89.26, std 7.11, range [61.78, 97.06]